Protein AF-A0A8K0DC91-F1 (afdb_monomer)

Organism: Ignelater luminosus (NCBI:txid2038154)

Nearest PDB structures (foldseek):
  7qro-assembly1_A  TM=3.536E-01  e=6.419E+00  Trypanosoma brucei brucei
  8dg7-assembly1_A  TM=2.359E-01  e=1.511E+00  Drosophila melanogaster

Foldseek 3Di:
DAEEEEEPLAQPVCVVVVVVVCVVRVHPYYHYHNNPDPAPAEEEAEDDADALPDDVVSNVVVLVVVLVVLVVVDDRGHYHYDYHQNWQQAADDPDQAHHRPGHNDGGPSNVSVSVSCVVNVHHDDD

Secondary structure (DSSP, 8-state):
--EEEEE-S-STTTHHHHHHHHHHTT-SEEEEE------S-EEEEEEEPPPTTS-HHHHHHHHHHHHHHHHHH-TTSEEEEEEE----B---TT-SSS-TTS-S-B-HHHHHHHHHHHHTT-----

Sequence (126 aa):
MNIGTWNVKGLSTKQNELLNEIKRFDMDIAAVTEIKKQCKGMVVIGIYAPCNDELHTVKDDHDDNLNQLLNTIGSRKEITILGDFNAHVGSKANDPVVGPYGENYLNDNGSRLIEICYQHSLQIKN

InterPro domains:
  IPR036691 Endonuclease/exonuclease/phosphatase superfamily [G3DSA:3.60.10.10] (35-126)
  IPR036691 Endonuclease/exonuclease/phosphatase superfamily [SSF56219] (1-125)

Radius of gyration: 17.31 Å; Cα contacts (8 Å, |Δi|>4): 182; chains: 1; bounding box: 46×26×39 Å

Structure (mmCIF, N/CA/C/O backbone):
data_AF-A0A8K0DC91-F1
#
_entry.id   AF-A0A8K0DC91-F1
#
loop_
_atom_site.group_PDB
_atom_site.id
_atom_site.type_symbol
_atom_site.label_atom_id
_atom_site.label_alt_id
_atom_site.label_comp_id
_atom_site.label_asym_id
_atom_site.label_entity_id
_atom_site.label_seq_id
_atom_site.pdbx_PDB_ins_code
_atom_site.Cartn_x
_atom_site.Cartn_y
_atom_site.Cartn_z
_atom_site.occupancy
_atom_site.B_iso_or_equiv
_atom_site.auth_seq_id
_atom_site.auth_comp_id
_atom_site.auth_asym_id
_atom_site.auth_atom_id
_atom_site.pdbx_PDB_model_num
ATOM 1 N N . MET A 1 1 ? -26.431 6.705 -5.557 1.00 78.94 1 MET A N 1
ATOM 2 C CA . MET A 1 1 ? -25.494 7.503 -4.748 1.00 78.94 1 MET A CA 1
ATOM 3 C C . MET A 1 1 ? -26.156 7.910 -3.441 1.00 78.94 1 MET A C 1
ATOM 5 O O . MET A 1 1 ? -26.688 9.007 -3.318 1.00 78.94 1 MET A O 1
ATOM 9 N N . ASN A 1 2 ? -26.146 6.988 -2.488 1.00 85.56 2 ASN A N 1
ATOM 10 C CA . ASN A 1 2 ? -26.664 7.104 -1.139 1.00 85.56 2 ASN A CA 1
ATOM 11 C C . ASN A 1 2 ? -25.508 7.490 -0.213 1.00 85.56 2 ASN A C 1
ATOM 13 O O . ASN A 1 2 ? -24.542 6.741 -0.068 1.00 85.56 2 ASN A O 1
ATOM 17 N N . ILE A 1 3 ? -25.599 8.671 0.396 1.00 89.62 3 ILE A N 1
ATOM 18 C CA . ILE A 1 3 ? -24.580 9.196 1.308 1.00 89.62 3 ILE A CA 1
ATOM 19 C C . ILE A 1 3 ? -25.201 9.337 2.692 1.00 89.62 3 ILE A C 1
ATOM 21 O O . ILE A 1 3 ? -26.310 9.853 2.822 1.00 89.62 3 ILE A O 1
ATOM 25 N N . GLY A 1 4 ? -24.484 8.927 3.733 1.00 86.94 4 GLY A N 1
ATOM 26 C CA . GLY A 1 4 ? -24.940 9.091 5.112 1.00 86.94 4 GLY A CA 1
ATOM 27 C C . GLY A 1 4 ? -23.803 9.449 6.049 1.00 86.94 4 GLY A C 1
ATOM 28 O O . GLY A 1 4 ? -22.635 9.150 5.796 1.00 86.94 4 GLY A O 1
ATOM 29 N N . THR A 1 5 ? -24.154 10.124 7.137 1.00 87.50 5 THR A N 1
ATOM 30 C CA . THR A 1 5 ? -23.206 10.558 8.158 1.00 87.50 5 THR A CA 1
ATOM 31 C C . THR A 1 5 ? -23.574 9.911 9.488 1.00 87.50 5 THR A C 1
ATOM 33 O O . THR A 1 5 ? -24.735 9.913 9.890 1.00 87.50 5 THR A O 1
ATOM 36 N N . TRP A 1 6 ? -22.591 9.326 10.169 1.00 88.06 6 TRP A N 1
ATOM 37 C CA . TRP A 1 6 ? -22.802 8.617 11.429 1.00 88.06 6 TRP A CA 1
ATOM 38 C C . TRP A 1 6 ? -21.810 9.074 12.483 1.00 88.06 6 TRP A C 1
ATOM 40 O O . TRP A 1 6 ? -20.601 8.912 12.340 1.00 88.06 6 TRP A O 1
ATOM 50 N N . ASN A 1 7 ? -22.328 9.600 13.586 1.00 85.62 7 ASN A N 1
ATOM 51 C CA . ASN A 1 7 ? -21.530 9.878 14.769 1.00 85.62 7 ASN A CA 1
ATOM 52 C C . ASN A 1 7 ? -21.564 8.656 15.696 1.00 85.62 7 ASN A C 1
ATOM 54 O O . ASN A 1 7 ? -22.578 8.380 16.339 1.00 85.62 7 ASN A O 1
ATOM 58 N N . VAL A 1 8 ? -20.461 7.908 15.764 1.00 84.31 8 VAL A N 1
ATOM 59 C CA . VAL A 1 8 ? -20.426 6.616 16.473 1.00 84.31 8 VAL A CA 1
ATOM 60 C C . VAL A 1 8 ? -20.033 6.738 17.947 1.00 84.31 8 VAL A C 1
ATOM 62 O O . VAL A 1 8 ? -20.346 5.840 18.734 1.00 84.31 8 VAL A O 1
ATOM 65 N N . LYS A 1 9 ? -19.421 7.859 18.360 1.00 82.56 9 LYS A N 1
ATOM 66 C CA . LYS A 1 9 ? -18.898 8.111 19.722 1.00 82.56 9 LYS A CA 1
ATOM 67 C C . LYS A 1 9 ? -17.964 7.011 20.262 1.00 82.56 9 LYS A C 1
ATOM 69 O O . LYS A 1 9 ? -17.819 6.885 21.480 1.00 82.56 9 LYS A O 1
ATOM 74 N N . GLY A 1 10 ? -17.328 6.245 19.377 1.00 77.31 10 GLY A N 1
ATOM 75 C CA . GLY A 1 10 ? -16.485 5.081 19.652 1.00 77.31 10 GLY A CA 1
ATOM 76 C C . GLY A 1 10 ? -16.806 3.914 18.718 1.00 77.31 10 GLY A C 1
ATOM 77 O O . GLY A 1 10 ? -17.924 3.412 18.717 1.00 77.31 10 GLY A O 1
ATOM 78 N N . LEU A 1 11 ? -15.826 3.473 17.925 1.00 76.19 11 LEU A N 1
ATOM 79 C CA . LEU A 1 11 ? -16.000 2.439 16.901 1.00 76.19 11 LEU A CA 1
ATOM 80 C C . LEU A 1 11 ? -15.716 1.027 17.423 1.00 76.19 11 LEU A C 1
ATOM 82 O O . LEU A 1 11 ? -16.299 0.077 16.913 1.00 76.19 11 LEU A O 1
ATOM 86 N N . SER A 1 12 ? -14.866 0.873 18.444 1.00 72.62 12 SER A N 1
ATOM 87 C CA . SER A 1 12 ? -14.398 -0.440 18.920 1.00 72.62 12 SER A CA 1
ATOM 88 C C . SER A 1 12 ? -15.526 -1.417 19.270 1.00 72.62 12 SER A C 1
ATOM 90 O O . SER A 1 12 ? -15.371 -2.615 19.063 1.00 72.62 12 SER A O 1
ATOM 92 N N . THR A 1 13 ? -16.665 -0.924 19.758 1.00 76.38 13 THR A N 1
ATOM 93 C CA . THR A 1 13 ? -17.836 -1.747 20.097 1.00 76.38 13 THR A CA 1
ATOM 94 C C . THR A 1 13 ? -18.936 -1.732 19.034 1.00 76.38 13 THR A C 1
ATOM 96 O O . THR A 1 13 ? -19.837 -2.562 19.093 1.00 76.38 13 THR A O 1
ATOM 99 N N . LYS A 1 14 ? -18.877 -0.816 18.057 1.00 80.69 14 LYS A N 1
ATOM 100 C CA . LYS A 1 14 ? -19.969 -0.535 17.105 1.00 80.69 14 LYS A CA 1
ATOM 101 C C . LYS A 1 14 ? -19.669 -0.903 15.656 1.00 80.69 14 LYS A C 1
ATOM 103 O O . LYS A 1 14 ? -20.489 -0.636 14.784 1.00 80.69 14 LYS A O 1
ATOM 108 N N . GLN A 1 15 ? -18.522 -1.526 15.376 1.00 80.69 15 GLN A N 1
ATOM 109 C CA . GLN A 1 15 ? -18.163 -1.921 14.007 1.00 80.69 15 GLN A CA 1
ATOM 110 C C . GLN A 1 15 ? -19.251 -2.761 13.333 1.00 80.69 15 GLN A C 1
ATOM 112 O O . GLN A 1 15 ? -19.648 -2.447 12.218 1.00 80.69 15 GLN A O 1
ATOM 117 N N . ASN A 1 16 ? -19.764 -3.789 14.011 1.00 83.50 16 ASN A N 1
ATOM 118 C CA . ASN A 1 16 ? -20.765 -4.679 13.419 1.00 83.50 16 ASN A CA 1
ATOM 119 C C . ASN A 1 16 ? -22.111 -3.981 13.179 1.00 83.50 16 ASN A C 1
ATOM 121 O O . ASN A 1 16 ? -22.750 -4.230 12.163 1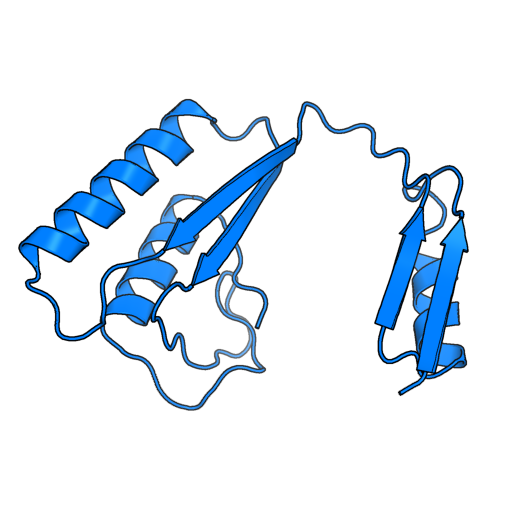.00 83.50 16 ASN A O 1
ATOM 125 N N . GLU A 1 17 ? -22.529 -3.095 14.086 1.00 85.19 17 GLU A N 1
ATOM 126 C CA . GLU A 1 17 ? -23.752 -2.298 13.933 1.00 85.19 17 GLU A CA 1
ATOM 127 C C . GLU A 1 17 ? -23.637 -1.367 12.723 1.00 85.19 17 GLU A C 1
ATOM 129 O O . GLU A 1 17 ? -24.467 -1.426 11.820 1.00 85.19 17 GLU A O 1
ATOM 134 N N . LEU A 1 18 ? -22.539 -0.610 12.646 1.00 85.25 18 LEU A N 1
ATOM 135 C CA . LEU A 1 18 ? -22.257 0.288 11.531 1.00 85.25 18 LEU A CA 1
ATOM 136 C C . LEU A 1 18 ? -22.205 -0.464 10.192 1.00 85.25 18 LEU A C 1
ATOM 138 O O . LEU A 1 18 ? -22.796 -0.020 9.213 1.00 85.25 18 LEU A O 1
ATOM 142 N N . LEU A 1 19 ? -21.534 -1.620 10.139 1.00 85.88 19 LEU A N 1
ATOM 143 C CA . LEU A 1 19 ? -21.461 -2.443 8.926 1.00 85.88 19 LEU A CA 1
ATOM 144 C C . LEU A 1 19 ? -22.838 -2.959 8.493 1.00 85.88 19 LEU A C 1
ATOM 146 O O . LEU A 1 19 ? -23.124 -3.013 7.297 1.00 85.88 19 LEU A O 1
ATOM 150 N N . ASN A 1 20 ? -23.686 -3.339 9.449 1.00 89.00 20 ASN A N 1
ATOM 151 C CA . ASN A 1 20 ? -25.047 -3.774 9.160 1.00 89.00 20 ASN A CA 1
ATOM 152 C C . ASN A 1 20 ? -25.902 -2.624 8.626 1.00 89.00 20 ASN A C 1
ATOM 154 O O . ASN A 1 20 ? -26.679 -2.845 7.704 1.00 89.00 20 ASN A O 1
ATOM 158 N N . GLU A 1 21 ? -25.752 -1.411 9.155 1.00 85.94 21 GLU A N 1
ATOM 159 C CA . GLU A 1 21 ? -26.475 -0.237 8.659 1.00 85.94 21 GLU A CA 1
ATOM 160 C C . GLU A 1 21 ? -26.012 0.173 7.260 1.00 85.94 21 GLU A C 1
ATOM 162 O O . GLU A 1 21 ? -26.852 0.345 6.381 1.00 85.94 21 GLU A O 1
ATOM 167 N N . ILE A 1 22 ? -24.699 0.213 7.011 1.00 87.50 22 ILE A N 1
ATOM 168 C CA . ILE A 1 22 ? -24.137 0.496 5.679 1.00 87.50 22 ILE A CA 1
ATOM 169 C C . ILE A 1 22 ? -24.714 -0.464 4.633 1.00 87.50 22 ILE A C 1
ATOM 171 O O . ILE A 1 22 ? -25.162 -0.028 3.574 1.00 87.50 22 ILE A O 1
ATOM 175 N N . LYS A 1 23 ? -24.762 -1.765 4.951 1.00 89.19 23 LYS A N 1
ATOM 176 C CA . LYS A 1 23 ? -25.352 -2.785 4.072 1.00 89.19 23 LYS A CA 1
ATOM 177 C C . LYS A 1 23 ? -26.865 -2.642 3.944 1.00 89.19 23 LYS A C 1
ATOM 179 O O . LYS A 1 23 ? -27.404 -2.797 2.857 1.00 89.19 23 LYS A O 1
ATOM 184 N N . ARG A 1 24 ? -27.561 -2.369 5.050 1.00 90.81 24 ARG A N 1
ATOM 185 C CA . ARG A 1 24 ? -29.025 -2.242 5.082 1.00 90.81 24 ARG A CA 1
ATOM 186 C C . ARG A 1 24 ? -29.514 -1.086 4.219 1.00 90.81 24 ARG A C 1
ATOM 188 O O . ARG A 1 24 ? -30.568 -1.206 3.604 1.00 90.81 24 ARG A O 1
ATOM 195 N N . PHE A 1 25 ? -28.788 0.025 4.226 1.00 88.00 25 PHE A N 1
ATOM 196 C CA . PHE A 1 25 ? -29.156 1.232 3.494 1.00 88.00 25 PHE A CA 1
ATOM 197 C C . PHE A 1 25 ? -28.511 1.323 2.111 1.00 88.00 25 PHE A C 1
ATOM 199 O O . PHE A 1 25 ? -28.708 2.337 1.447 1.00 88.00 25 PHE A O 1
ATOM 206 N N . ASP A 1 26 ? -27.774 0.287 1.689 1.00 89.31 26 ASP A N 1
ATOM 207 C CA . ASP A 1 26 ? -27.075 0.242 0.401 1.00 89.31 26 ASP A CA 1
ATOM 208 C C . ASP A 1 26 ? -26.298 1.549 0.155 1.00 89.31 26 ASP A C 1
ATOM 210 O O . ASP A 1 26 ? -26.523 2.284 -0.810 1.00 89.31 26 ASP A O 1
ATOM 214 N N . MET A 1 27 ? -25.487 1.927 1.154 1.00 85.25 27 MET A N 1
ATOM 215 C CA . MET A 1 27 ? -24.779 3.206 1.163 1.00 85.25 27 MET A CA 1
ATOM 216 C C . MET A 1 27 ? -23.578 3.165 0.223 1.00 85.25 27 MET A C 1
ATOM 218 O O . MET A 1 27 ? -22.696 2.324 0.378 1.00 85.25 27 MET A O 1
ATOM 222 N N . ASP A 1 28 ? -23.497 4.149 -0.670 1.00 83.00 28 ASP A N 1
ATOM 223 C CA . ASP A 1 28 ? -22.351 4.341 -1.558 1.00 83.00 28 ASP A CA 1
ATOM 224 C C . ASP A 1 28 ? -21.185 5.024 -0.818 1.00 83.00 28 ASP A C 1
ATOM 226 O O . ASP A 1 28 ? -20.024 4.680 -1.021 1.00 83.00 28 ASP A O 1
ATOM 230 N N . ILE A 1 29 ? -21.480 5.994 0.062 1.00 84.44 29 ILE A N 1
ATOM 231 C CA . ILE A 1 29 ? -20.474 6.701 0.875 1.00 84.44 29 ILE A CA 1
ATOM 232 C C . ILE A 1 29 ? -20.987 6.899 2.305 1.00 84.44 29 ILE A C 1
ATOM 234 O O . ILE A 1 29 ? -22.072 7.436 2.529 1.00 84.44 29 ILE A O 1
ATOM 238 N N . ALA A 1 30 ? -20.170 6.537 3.295 1.00 86.44 30 ALA A N 1
ATOM 239 C CA . ALA A 1 30 ? -20.450 6.776 4.708 1.00 86.44 30 ALA A CA 1
ATOM 240 C C . ALA A 1 30 ? -19.375 7.675 5.334 1.00 86.44 30 ALA A C 1
ATOM 242 O O . ALA A 1 30 ? -18.191 7.340 5.321 1.00 86.44 30 ALA A O 1
ATOM 243 N N . ALA A 1 31 ? -19.781 8.797 5.929 1.00 84.69 31 ALA A N 1
ATOM 244 C CA . ALA A 1 31 ? -18.892 9.642 6.722 1.00 84.69 31 ALA A CA 1
ATOM 245 C C . ALA A 1 31 ? -19.073 9.334 8.213 1.00 84.69 31 ALA A C 1
ATOM 247 O O . ALA A 1 31 ? -20.125 9.610 8.789 1.00 84.69 31 ALA A O 1
ATOM 248 N N . VAL A 1 32 ? -18.047 8.773 8.850 1.00 85.56 32 VAL A N 1
ATOM 249 C CA . VAL A 1 32 ? -18.111 8.346 10.254 1.00 85.56 32 VAL A CA 1
ATOM 250 C C . VAL A 1 32 ? -17.310 9.301 11.132 1.00 85.56 32 VAL A C 1
ATOM 252 O O . VAL A 1 32 ? -16.115 9.501 10.921 1.00 85.56 32 VAL A O 1
ATOM 255 N N . THR A 1 33 ? -17.953 9.883 12.141 1.00 82.00 33 THR A N 1
ATOM 256 C CA . THR A 1 33 ? -17.345 10.838 13.076 1.00 82.00 33 THR A CA 1
ATOM 257 C C . THR A 1 33 ? -17.287 10.273 14.495 1.00 82.00 33 THR A C 1
ATOM 259 O O . THR A 1 33 ? -18.009 9.345 14.856 1.00 82.00 33 THR A O 1
ATOM 262 N N . GLU A 1 34 ? -16.373 10.808 15.310 1.00 81.69 34 GLU A N 1
ATOM 263 C CA . GLU A 1 34 ? -16.120 10.352 16.685 1.00 81.69 34 GLU A CA 1
ATOM 264 C C . GLU A 1 34 ? -15.810 8.848 16.816 1.00 81.69 34 GLU A C 1
ATOM 266 O O . GLU A 1 34 ? -16.250 8.187 17.751 1.00 81.69 34 GLU A O 1
ATOM 271 N N . ILE A 1 35 ? -14.999 8.293 15.915 1.00 77.69 35 ILE A N 1
ATOM 272 C CA . ILE A 1 35 ? -14.551 6.886 15.939 1.00 77.69 35 ILE A CA 1
ATOM 273 C C . ILE A 1 35 ? -13.838 6.509 17.256 1.00 77.69 35 ILE A C 1
ATOM 275 O O . ILE A 1 35 ? -13.828 5.337 17.618 1.00 77.69 35 ILE A O 1
ATOM 279 N N . LYS A 1 36 ? -13.256 7.476 17.986 1.00 71.75 36 LYS A N 1
ATOM 280 C CA . LYS A 1 36 ? -12.497 7.293 19.247 1.00 71.75 36 LYS A CA 1
ATOM 281 C C . LYS A 1 36 ? -11.667 6.000 19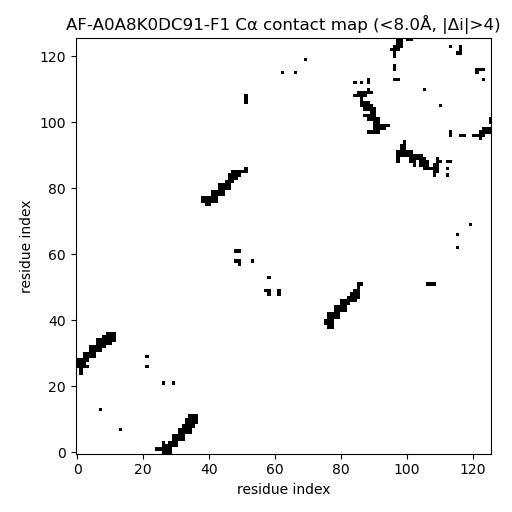.250 1.00 71.75 36 LYS A C 1
ATOM 283 O O . LYS A 1 36 ? -11.871 5.108 20.072 1.00 71.75 36 LYS A O 1
ATOM 288 N N . LYS A 1 37 ? -10.744 5.883 18.294 1.00 68.44 37 LYS A N 1
ATOM 289 C CA . LYS A 1 37 ? -9.818 4.751 18.215 1.00 68.44 37 LYS A CA 1
ATOM 290 C C . LYS A 1 37 ? -8.679 4.979 19.211 1.00 68.44 37 LYS A C 1
ATOM 292 O O . LYS A 1 37 ? -7.981 5.986 19.119 1.00 68.44 37 LYS A O 1
ATOM 297 N N . GLN A 1 38 ? -8.482 4.066 20.163 1.00 63.00 38 GLN A N 1
ATOM 298 C CA . GLN A 1 38 ? -7.282 4.064 21.008 1.00 63.00 38 GLN A CA 1
ATOM 299 C C . GLN A 1 38 ? -6.103 3.491 20.206 1.00 63.00 38 GLN A C 1
ATOM 301 O O . GLN A 1 38 ? -5.691 2.352 20.404 1.00 63.00 38 GLN A O 1
ATOM 306 N N . CYS A 1 39 ? -5.588 4.260 19.245 1.00 59.31 39 CYS A N 1
ATOM 307 C CA . CYS A 1 39 ? -4.355 3.908 18.541 1.00 59.31 39 CYS A CA 1
ATOM 308 C C . CYS A 1 39 ? -3.151 4.355 19.374 1.00 59.31 39 CYS A C 1
ATOM 310 O O . CYS A 1 39 ? -3.164 5.441 19.949 1.00 59.31 39 CYS A O 1
ATOM 312 N N . LYS A 1 40 ? -2.043 3.607 19.322 1.00 66.56 40 LYS A N 1
ATOM 313 C CA . LYS A 1 40 ? -0.723 4.073 19.802 1.00 66.56 40 LYS A CA 1
ATOM 314 C C . LYS A 1 40 ? -0.134 5.225 18.946 1.00 66.56 40 LYS A C 1
ATOM 316 O O . LYS A 1 40 ? 1.026 5.589 19.113 1.00 66.56 40 LYS A O 1
ATOM 321 N N . GLY A 1 41 ? -0.931 5.794 18.039 1.00 72.06 41 GLY A N 1
ATOM 322 C CA . GLY A 1 41 ? -0.561 6.753 17.000 1.00 72.06 41 GLY A CA 1
ATOM 323 C C . GLY A 1 41 ? -0.952 6.227 15.618 1.00 72.06 41 GLY A C 1
ATOM 324 O O . GLY A 1 41 ? -0.770 5.043 15.335 1.00 72.06 41 GLY A O 1
ATOM 325 N N . MET A 1 42 ? -1.499 7.104 14.778 1.00 83.50 42 MET A N 1
ATOM 326 C CA . MET A 1 42 ? -1.776 6.844 13.364 1.00 83.50 42 MET A CA 1
ATOM 327 C C . MET A 1 42 ? -0.905 7.782 12.534 1.00 83.50 42 MET A C 1
ATOM 329 O O . MET A 1 42 ? -0.773 8.958 12.879 1.00 83.50 42 MET A O 1
ATOM 333 N N . VAL A 1 43 ? -0.302 7.264 11.471 1.00 88.19 43 VAL A N 1
ATOM 334 C CA . VAL A 1 43 ? 0.489 8.039 10.516 1.00 88.19 43 VAL A CA 1
ATOM 335 C C . VAL A 1 43 ? -0.146 7.886 9.147 1.00 88.19 43 VAL A C 1
ATOM 337 O O . VAL A 1 43 ? -0.329 6.770 8.666 1.00 88.19 43 VAL A O 1
ATOM 340 N N . VAL A 1 44 ? -0.481 9.018 8.537 1.00 91.31 44 VAL A N 1
ATOM 341 C CA . VAL A 1 44 ? -0.962 9.070 7.158 1.00 91.31 44 VAL A CA 1
ATOM 342 C C . VAL A 1 44 ? 0.159 9.631 6.298 1.00 91.31 44 VAL A C 1
ATOM 344 O O . VAL A 1 44 ? 0.678 10.706 6.597 1.00 91.31 44 VAL A O 1
ATOM 347 N N . ILE A 1 45 ? 0.545 8.892 5.265 1.00 93.44 45 ILE A N 1
ATOM 348 C CA . ILE A 1 45 ? 1.600 9.271 4.325 1.00 93.44 45 ILE A CA 1
ATOM 349 C C . ILE A 1 45 ? 0.929 9.564 2.988 1.00 93.44 45 ILE A C 1
ATOM 351 O O . ILE A 1 45 ? 0.243 8.702 2.446 1.00 93.44 45 ILE A O 1
ATOM 355 N N . GLY A 1 46 ? 1.103 10.784 2.484 1.00 94.06 46 GLY A N 1
ATOM 356 C CA . GLY A 1 46 ? 0.700 11.157 1.131 1.00 94.06 46 GLY A CA 1
ATOM 357 C C . GLY A 1 46 ? 1.855 10.921 0.166 1.00 94.06 46 GLY A C 1
ATOM 358 O O . GLY A 1 46 ? 2.957 11.391 0.448 1.00 94.06 46 GLY A O 1
ATOM 359 N N . ILE A 1 47 ? 1.618 10.223 -0.942 1.00 95.00 47 ILE A N 1
ATOM 360 C CA . ILE A 1 47 ? 2.647 9.963 -1.952 1.00 95.00 47 ILE A CA 1
ATOM 361 C C . ILE A 1 47 ? 2.209 10.367 -3.361 1.00 95.00 47 ILE A C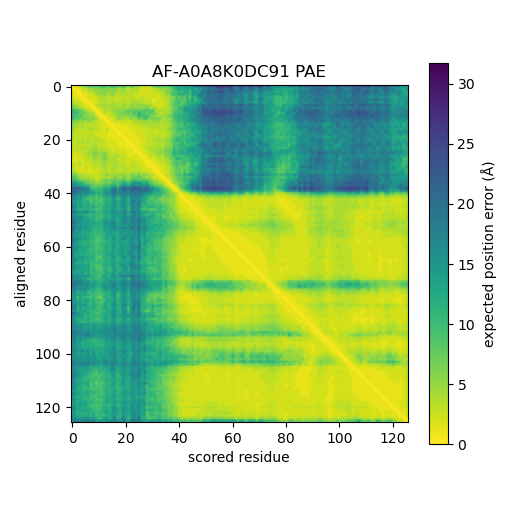 1
ATOM 363 O O . ILE A 1 47 ? 1.020 10.445 -3.675 1.00 95.00 47 ILE A O 1
ATOM 367 N N . TYR A 1 48 ? 3.207 10.583 -4.210 1.00 94.38 48 TYR A N 1
ATOM 368 C CA . TYR A 1 48 ? 3.060 10.668 -5.654 1.00 94.38 48 TYR A CA 1
ATOM 369 C C . TYR A 1 48 ? 4.235 9.914 -6.279 1.00 94.38 48 TYR A C 1
ATOM 371 O O . TYR A 1 48 ? 5.357 10.423 -6.302 1.00 94.38 48 TYR A O 1
ATOM 379 N N . ALA A 1 49 ? 3.993 8.672 -6.690 1.00 94.75 49 ALA A N 1
ATOM 380 C CA . ALA A 1 49 ? 5.032 7.798 -7.210 1.00 94.75 49 ALA A CA 1
ATOM 381 C C . ALA A 1 49 ? 5.431 8.197 -8.643 1.00 94.75 49 ALA A C 1
ATOM 383 O O . ALA A 1 49 ? 4.599 8.728 -9.386 1.00 94.75 49 ALA A O 1
ATOM 384 N N . PRO A 1 50 ? 6.675 7.921 -9.071 1.00 96.56 50 PRO A N 1
ATOM 385 C CA . PRO A 1 50 ? 7.106 8.138 -10.449 1.00 96.56 50 PRO A CA 1
ATOM 386 C C . PRO A 1 50 ? 6.206 7.410 -11.456 1.00 96.56 50 PRO A C 1
ATOM 388 O O . PRO A 1 50 ? 5.666 6.338 -11.168 1.00 96.56 50 PRO A O 1
ATOM 391 N N . CYS A 1 51 ? 6.061 7.970 -12.659 1.00 95.06 51 CYS A N 1
ATOM 392 C CA . CYS A 1 51 ? 5.310 7.314 -13.729 1.00 95.06 51 CYS A CA 1
ATOM 393 C C . CYS A 1 51 ? 5.944 5.956 -14.081 1.00 95.06 51 CYS A C 1
ATOM 395 O O . CYS A 1 51 ? 7.145 5.745 -13.905 1.00 95.06 51 CYS A O 1
ATOM 397 N N . ASN A 1 52 ? 5.148 5.021 -14.602 1.00 93.19 52 ASN A N 1
ATOM 398 C CA . ASN A 1 52 ? 5.646 3.693 -14.955 1.00 93.19 52 ASN A CA 1
ATOM 399 C C . ASN A 1 52 ? 6.740 3.725 -16.042 1.00 93.19 52 ASN A C 1
ATOM 401 O O . ASN A 1 52 ? 7.548 2.804 -16.101 1.00 93.19 52 ASN A O 1
ATOM 405 N N . ASP A 1 53 ? 6.799 4.780 -16.853 1.00 94.94 53 ASP A N 1
ATOM 406 C CA . ASP A 1 53 ? 7.788 4.928 -17.929 1.00 94.94 53 ASP A CA 1
ATOM 407 C C . ASP A 1 53 ? 9.048 5.699 -17.493 1.00 94.94 53 ASP A C 1
ATOM 409 O O . ASP A 1 53 ? 9.941 5.949 -18.303 1.00 94.94 53 ASP A O 1
ATOM 413 N N . GLU A 1 54 ? 9.134 6.082 -16.215 1.00 96.25 54 GLU A N 1
ATOM 414 C CA . GLU A 1 54 ? 10.320 6.734 -15.660 1.00 96.25 54 GLU A CA 1
ATOM 415 C C . GLU A 1 54 ? 11.522 5.790 -15.577 1.00 96.25 54 GLU A C 1
ATOM 417 O O . GLU A 1 54 ? 11.404 4.560 -15.551 1.00 96.25 54 GLU A O 1
ATOM 422 N N . LEU A 1 55 ? 12.709 6.393 -15.485 1.00 96.44 55 LEU A N 1
ATOM 423 C CA . LEU A 1 55 ? 13.959 5.662 -15.310 1.00 96.44 55 LEU A CA 1
ATOM 424 C C . LEU A 1 55 ? 13.917 4.807 -14.039 1.00 96.44 55 LEU A C 1
ATOM 426 O O . LEU A 1 55 ? 13.486 5.265 -12.981 1.00 96.44 55 LEU A O 1
ATOM 430 N N . HIS A 1 56 ? 14.459 3.591 -14.124 1.00 94.88 56 HIS A N 1
ATOM 431 C CA . HIS A 1 56 ? 14.499 2.666 -12.988 1.00 94.88 56 HIS A CA 1
ATOM 432 C C . HIS A 1 56 ? 15.184 3.291 -11.768 1.00 94.88 56 HIS A C 1
ATOM 434 O O . HIS A 1 56 ? 14.671 3.159 -10.669 1.00 94.88 56 HIS A O 1
ATOM 440 N N . THR A 1 57 ? 16.247 4.076 -11.969 1.00 96.75 57 THR A N 1
ATOM 441 C CA . THR A 1 57 ? 16.945 4.784 -10.885 1.00 96.75 57 THR A CA 1
ATOM 442 C C . THR A 1 57 ? 16.035 5.743 -10.118 1.00 96.75 57 THR A C 1
ATOM 444 O O . THR A 1 57 ? 16.141 5.844 -8.906 1.00 96.75 57 THR A O 1
ATOM 447 N N . VAL A 1 58 ? 15.105 6.420 -10.802 1.00 96.69 58 VAL A N 1
ATOM 448 C CA . VAL A 1 58 ? 14.150 7.339 -10.158 1.00 96.69 58 VAL A CA 1
ATOM 449 C C . VAL A 1 58 ? 13.143 6.560 -9.311 1.00 96.69 58 VAL A C 1
ATOM 451 O O . VAL A 1 58 ? 12.763 7.004 -8.228 1.00 96.69 58 VAL A O 1
ATOM 454 N N . LYS A 1 59 ? 12.720 5.385 -9.788 1.00 96.00 59 LYS A N 1
ATOM 455 C CA . LYS A 1 59 ? 11.835 4.485 -9.041 1.00 96.00 59 LYS A CA 1
ATOM 456 C C . LYS A 1 59 ? 12.548 3.852 -7.847 1.00 96.00 59 LYS A C 1
ATOM 458 O O . LYS A 1 59 ? 11.972 3.797 -6.768 1.00 96.00 59 LYS A O 1
ATOM 463 N N . ASP A 1 60 ? 13.796 3.425 -8.030 1.00 96.81 60 ASP A N 1
ATOM 464 C CA . ASP A 1 60 ? 14.649 2.870 -6.975 1.00 96.81 60 ASP A CA 1
ATOM 465 C C . ASP A 1 60 ? 14.852 3.902 -5.860 1.00 96.81 60 ASP A C 1
ATOM 467 O O . ASP A 1 60 ? 14.541 3.617 -4.706 1.00 96.81 60 ASP A O 1
ATOM 471 N N . ASP A 1 61 ? 15.231 5.135 -6.209 1.00 97.44 61 ASP A N 1
ATOM 472 C CA . ASP A 1 61 ? 15.390 6.226 -5.244 1.00 97.44 61 ASP A CA 1
ATOM 473 C C . ASP A 1 61 ? 14.079 6.530 -4.496 1.00 97.44 61 ASP A C 1
ATOM 475 O O . ASP A 1 61 ? 14.079 6.784 -3.287 1.00 97.44 61 ASP A O 1
ATOM 479 N N . HIS A 1 62 ? 12.936 6.523 -5.191 1.00 95.88 62 HIS A N 1
ATOM 480 C CA . HIS A 1 62 ? 11.628 6.722 -4.563 1.00 95.88 62 HIS A CA 1
ATOM 481 C C . HIS A 1 62 ? 11.307 5.613 -3.548 1.00 95.88 62 HIS A C 1
ATOM 483 O O . HIS A 1 62 ? 10.917 5.899 -2.411 1.00 95.88 62 HIS A O 1
ATOM 489 N N . ASP A 1 63 ? 11.494 4.357 -3.943 1.00 96.12 63 ASP A N 1
ATOM 490 C CA . ASP A 1 63 ? 11.165 3.195 -3.123 1.00 96.12 63 ASP A CA 1
ATOM 491 C C . ASP A 1 63 ? 12.104 3.065 -1.918 1.00 96.12 63 ASP A C 1
ATOM 493 O O . ASP A 1 63 ? 11.650 2.770 -0.810 1.00 96.12 63 ASP A O 1
ATOM 497 N N . ASP A 1 64 ? 13.389 3.381 -2.083 1.00 97.25 64 ASP A N 1
ATOM 498 C CA . ASP A 1 64 ? 14.366 3.428 -0.994 1.00 97.25 64 ASP A CA 1
ATOM 499 C C . ASP A 1 64 ? 14.001 4.492 0.049 1.00 97.25 64 ASP A C 1
ATOM 501 O O . ASP A 1 64 ? 14.027 4.227 1.258 1.00 97.25 64 ASP A O 1
ATOM 505 N N . ASN A 1 65 ? 13.588 5.681 -0.399 1.00 96.56 65 ASN A N 1
ATOM 506 C CA . ASN A 1 65 ? 13.121 6.742 0.491 1.00 96.56 65 ASN A CA 1
ATOM 507 C C . ASN A 1 65 ? 11.853 6.329 1.254 1.00 96.56 65 ASN A C 1
ATOM 509 O O . ASN A 1 65 ? 11.755 6.547 2.469 1.00 96.56 65 ASN A O 1
ATOM 513 N N . LEU A 1 66 ? 10.891 5.697 0.572 1.00 95.81 66 LEU A N 1
ATOM 514 C CA . LEU A 1 66 ? 9.678 5.186 1.209 1.00 95.81 66 LEU A CA 1
ATOM 515 C C . LEU A 1 66 ? 10.008 4.101 2.244 1.00 95.81 66 LEU A C 1
ATOM 517 O O . LEU A 1 66 ? 9.502 4.141 3.368 1.00 95.81 66 LEU A O 1
ATOM 521 N N . ASN A 1 67 ? 10.910 3.179 1.913 1.00 96.19 67 ASN A N 1
ATOM 522 C CA . ASN A 1 67 ? 11.370 2.129 2.816 1.00 96.19 67 ASN A CA 1
ATOM 523 C C . ASN A 1 67 ? 12.038 2.697 4.075 1.00 96.19 67 ASN A C 1
ATOM 525 O O . ASN A 1 67 ? 11.739 2.255 5.189 1.00 96.19 67 ASN A 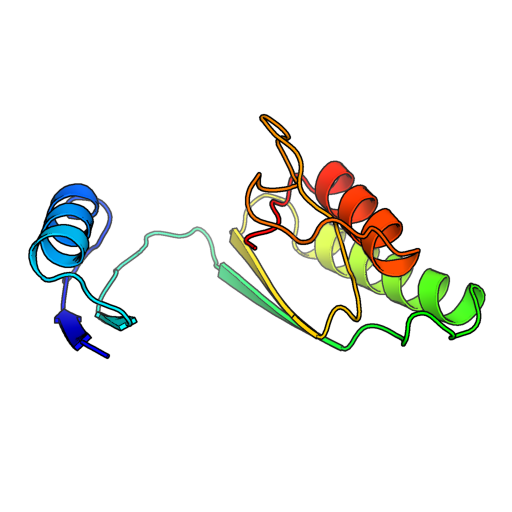O 1
ATOM 529 N N . GLN A 1 68 ? 12.904 3.704 3.937 1.00 96.19 68 GLN A N 1
ATOM 530 C CA . GLN A 1 68 ? 13.518 4.376 5.086 1.00 96.19 68 GLN A CA 1
ATOM 531 C C . GLN A 1 68 ? 12.477 5.059 5.982 1.00 96.19 68 GLN A C 1
ATOM 533 O O . GLN A 1 68 ? 12.557 4.961 7.214 1.00 96.19 68 GLN A O 1
ATOM 538 N N . LEU A 1 69 ? 11.472 5.708 5.388 1.00 94.62 69 LEU A N 1
ATOM 539 C CA . LEU A 1 69 ? 10.383 6.340 6.131 1.00 94.62 69 LEU A CA 1
ATOM 540 C C . LEU A 1 69 ? 9.566 5.308 6.924 1.00 94.62 69 LEU A C 1
ATOM 542 O O . LEU A 1 69 ? 9.331 5.499 8.121 1.00 94.62 69 LEU A O 1
ATOM 546 N N . LEU A 1 70 ? 9.175 4.200 6.291 1.00 94.19 70 LEU A N 1
ATOM 547 C CA . LEU A 1 70 ? 8.417 3.125 6.938 1.00 94.19 70 LEU A CA 1
ATOM 548 C C . LEU A 1 70 ? 9.206 2.488 8.090 1.00 94.19 70 LEU A C 1
ATOM 550 O O . LEU A 1 70 ? 8.674 2.338 9.195 1.00 94.19 70 LEU A O 1
ATOM 554 N N . ASN A 1 71 ? 10.500 2.232 7.882 1.00 94.25 71 ASN A N 1
ATOM 555 C CA . ASN A 1 71 ? 11.399 1.739 8.927 1.00 94.25 71 ASN A CA 1
ATOM 556 C C . ASN A 1 71 ? 11.509 2.710 10.113 1.00 94.25 71 ASN A C 1
ATOM 558 O O . ASN A 1 71 ? 11.512 2.283 11.269 1.00 94.25 71 ASN A O 1
ATOM 562 N N . THR A 1 72 ? 11.549 4.017 9.843 1.00 92.88 72 THR A N 1
ATOM 563 C CA . THR A 1 72 ? 11.631 5.058 10.879 1.00 92.88 72 THR A CA 1
ATOM 564 C C . THR A 1 72 ? 10.357 5.134 11.723 1.00 92.88 72 THR A C 1
ATOM 566 O O . THR A 1 72 ? 10.420 5.344 12.937 1.00 92.88 72 THR A O 1
ATOM 569 N N . ILE A 1 73 ? 9.186 4.958 11.105 1.00 90.31 73 ILE A N 1
ATOM 570 C CA . ILE A 1 73 ? 7.900 4.945 11.819 1.00 90.31 73 ILE A CA 1
ATOM 571 C C . ILE A 1 73 ? 7.786 3.694 12.702 1.00 90.31 73 ILE A C 1
ATOM 573 O O . ILE A 1 73 ? 7.343 3.784 13.856 1.00 90.31 73 ILE A O 1
ATOM 577 N N . GLY A 1 74 ? 8.209 2.546 12.165 1.00 84.00 74 GLY A N 1
ATOM 578 C CA . GLY A 1 74 ? 8.188 1.249 12.829 1.00 84.00 74 GLY A CA 1
ATOM 579 C C . GLY A 1 74 ? 6.782 0.668 13.032 1.00 84.00 74 GLY A C 1
ATOM 580 O O . GLY A 1 74 ? 5.756 1.302 12.799 1.00 84.00 74 GLY A O 1
ATOM 581 N N . SER A 1 75 ? 6.724 -0.560 13.548 1.00 80.38 75 SER A N 1
ATOM 582 C CA . SER A 1 75 ? 5.501 -1.380 13.621 1.00 80.38 75 SER A CA 1
ATOM 583 C C . SER A 1 75 ? 4.523 -1.032 14.753 1.00 80.38 75 SER A C 1
ATOM 585 O O . SER A 1 75 ? 3.494 -1.686 14.915 1.00 80.38 75 SER A O 1
ATOM 587 N N . ARG A 1 76 ? 4.823 -0.030 15.592 1.00 81.69 76 ARG A N 1
ATOM 588 C CA . ARG A 1 76 ? 3.968 0.308 16.751 1.00 81.69 76 ARG A CA 1
ATOM 589 C C . ARG A 1 76 ? 2.784 1.203 16.401 1.00 81.69 76 ARG A C 1
ATOM 591 O O . ARG A 1 76 ? 1.866 1.311 17.216 1.00 81.69 76 ARG A O 1
ATOM 598 N N . LYS A 1 77 ? 2.847 1.892 15.264 1.00 84.06 77 LYS A N 1
ATOM 599 C CA . LYS A 1 77 ? 1.824 2.830 14.802 1.00 84.06 77 LYS A CA 1
ATOM 600 C C . LYS A 1 77 ? 1.055 2.209 13.649 1.00 84.06 77 LYS A C 1
ATOM 602 O O . LYS A 1 77 ? 1.587 1.400 12.900 1.00 84.06 77 LYS A O 1
ATOM 607 N N . GLU A 1 78 ? -0.198 2.611 13.518 1.00 86.06 78 GLU A N 1
ATOM 608 C CA . GLU A 1 78 ? -0.981 2.291 12.331 1.00 86.06 78 GLU A CA 1
ATOM 609 C C . GLU A 1 78 ? -0.551 3.218 11.192 1.00 86.06 78 GLU A C 1
ATOM 611 O O . GLU A 1 78 ? -0.514 4.437 11.379 1.00 86.06 78 GLU A O 1
ATOM 616 N N . ILE A 1 79 ? -0.203 2.645 10.040 1.00 91.31 79 ILE A N 1
ATOM 617 C CA . ILE A 1 79 ? 0.250 3.387 8.861 1.00 91.31 79 ILE A CA 1
ATOM 618 C C . ILE A 1 79 ? -0.813 3.264 7.776 1.00 91.31 79 ILE A C 1
ATOM 620 O O . ILE A 1 79 ? -1.291 2.172 7.475 1.00 91.31 79 ILE A O 1
ATOM 624 N N . THR A 1 80 ? -1.184 4.390 7.180 1.00 92.62 80 THR A N 1
ATOM 625 C CA . THR A 1 80 ? -2.030 4.439 5.988 1.00 92.62 80 THR A CA 1
ATOM 626 C C . THR A 1 80 ? -1.322 5.282 4.942 1.00 92.62 80 THR A C 1
ATOM 628 O O . THR A 1 80 ? -0.999 6.441 5.192 1.00 92.62 80 THR A O 1
ATOM 631 N N . ILE A 1 81 ? -1.054 4.691 3.783 1.00 94.75 81 ILE A N 1
ATOM 632 C CA . ILE A 1 81 ? -0.408 5.368 2.659 1.00 94.75 81 ILE A CA 1
ATOM 633 C C . ILE A 1 81 ? -1.494 5.664 1.633 1.00 94.75 81 ILE A C 1
ATOM 635 O O . ILE A 1 81 ? -2.267 4.776 1.281 1.00 94.75 81 ILE A O 1
ATOM 639 N N . LEU A 1 82 ? -1.582 6.915 1.201 1.00 95.25 82 LEU A N 1
ATOM 640 C CA . LEU A 1 82 ? -2.584 7.409 0.265 1.00 95.25 82 LEU A CA 1
ATOM 641 C C . LEU A 1 82 ? -1.891 8.221 -0.822 1.00 95.25 82 LEU A C 1
ATOM 643 O O . LEU A 1 82 ? -0.855 8.835 -0.578 1.00 95.25 82 LEU A O 1
ATOM 647 N N . GLY A 1 83 ? -2.505 8.289 -1.995 1.00 94.06 83 GLY A N 1
ATOM 648 C CA . GLY A 1 83 ? -2.017 9.110 -3.092 1.00 94.06 83 GLY A CA 1
ATOM 649 C C . GLY A 1 83 ? -2.028 8.360 -4.408 1.00 94.06 83 GLY A C 1
ATOM 650 O O . GLY A 1 83 ? -2.729 7.357 -4.552 1.00 94.06 83 GLY A O 1
ATOM 651 N N . ASP A 1 84 ? -1.256 8.876 -5.355 1.00 95.00 84 ASP A N 1
ATOM 652 C CA . ASP A 1 84 ? -1.110 8.272 -6.671 1.00 95.00 84 ASP A CA 1
ATOM 653 C C . ASP A 1 84 ? 0.147 7.405 -6.695 1.00 95.00 84 ASP A C 1
ATOM 655 O O . ASP A 1 84 ? 1.265 7.891 -6.513 1.00 95.00 84 ASP A O 1
ATOM 659 N N . PHE A 1 85 ? -0.050 6.105 -6.882 1.00 94.31 85 PHE A N 1
ATOM 660 C CA . PHE A 1 85 ? 1.029 5.128 -6.929 1.00 94.31 85 PHE A CA 1
ATOM 661 C C . PHE A 1 85 ? 1.504 4.856 -8.363 1.00 94.31 85 PHE A C 1
ATOM 663 O O . PHE A 1 85 ? 2.486 4.136 -8.532 1.00 94.31 85 PHE A O 1
ATOM 670 N N . ASN A 1 86 ? 0.814 5.370 -9.395 1.00 95.12 86 ASN A N 1
ATOM 671 C CA . ASN A 1 86 ? 1.073 5.031 -10.802 1.00 95.12 86 ASN A CA 1
ATOM 672 C C . ASN A 1 86 ? 1.230 3.509 -11.030 1.00 95.12 86 ASN A C 1
ATOM 674 O O . ASN A 1 86 ? 2.032 3.047 -11.849 1.00 95.12 86 ASN A O 1
ATOM 678 N N . ALA A 1 87 ? 0.496 2.716 -10.247 1.00 94.75 87 ALA A N 1
ATOM 679 C CA . ALA A 1 87 ? 0.698 1.286 -10.081 1.00 94.75 87 ALA A CA 1
ATOM 680 C C . ALA A 1 87 ? -0.586 0.527 -10.412 1.00 94.75 87 ALA A C 1
ATOM 682 O O . ALA A 1 87 ? -1.635 0.764 -9.818 1.00 94.75 87 ALA A O 1
ATOM 683 N N . HIS A 1 88 ? -0.467 -0.440 -11.313 1.00 94.81 88 HIS A N 1
ATOM 684 C CA . HIS A 1 88 ? -1.489 -1.443 -11.574 1.00 94.81 88 HIS A CA 1
ATOM 685 C C . HIS A 1 88 ? -1.018 -2.734 -10.913 1.00 94.81 88 HIS A C 1
ATOM 687 O O . HIS A 1 88 ? -0.003 -3.288 -11.321 1.00 94.81 88 HIS A O 1
ATOM 693 N N . VAL A 1 89 ? -1.701 -3.186 -9.860 1.00 94.62 89 VAL A N 1
ATOM 694 C CA . VAL A 1 89 ? -1.256 -4.305 -8.996 1.00 94.62 89 VAL A CA 1
ATOM 695 C C . VAL A 1 89 ? -1.916 -5.643 -9.336 1.00 94.62 89 VAL A C 1
ATOM 697 O O . VAL A 1 89 ? -1.615 -6.674 -8.732 1.00 94.62 89 VAL A O 1
ATOM 700 N N . GLY A 1 90 ? -2.819 -5.642 -10.313 1.00 93.44 90 GLY A N 1
ATOM 701 C CA . GLY A 1 90 ? -3.613 -6.806 -10.661 1.00 93.44 90 GLY A CA 1
ATOM 702 C C . GLY A 1 90 ? -4.649 -7.181 -9.592 1.00 93.44 90 GLY A C 1
ATOM 703 O O . GLY A 1 90 ? -4.961 -6.413 -8.680 1.00 93.44 90 GLY A O 1
ATOM 704 N N . SER A 1 91 ? -5.153 -8.409 -9.683 1.00 93.12 91 SER A N 1
ATOM 705 C CA . SER A 1 91 ? -5.993 -9.052 -8.672 1.00 93.12 91 SER A CA 1
ATOM 706 C C . SER A 1 91 ? -5.397 -10.396 -8.264 1.00 93.12 91 SER A C 1
ATOM 708 O O . SER A 1 91 ? -4.822 -11.115 -9.086 1.00 93.12 91 SER A O 1
ATOM 710 N N . LYS A 1 92 ? -5.525 -10.757 -6.983 1.00 91.31 92 LYS A N 1
ATOM 711 C CA . LYS A 1 92 ? -5.126 -12.080 -6.486 1.00 91.31 92 LYS A CA 1
ATOM 712 C C . LYS A 1 92 ? -6.148 -12.611 -5.489 1.00 91.31 92 LYS A C 1
ATOM 714 O O . LYS A 1 92 ? -6.522 -11.938 -4.532 1.00 91.31 92 LYS A O 1
ATOM 719 N N . ALA A 1 93 ? -6.598 -13.845 -5.701 1.00 89.38 93 ALA A N 1
ATOM 720 C CA . ALA A 1 93 ? -7.430 -14.540 -4.728 1.00 89.38 93 ALA A CA 1
ATOM 721 C C . ALA A 1 93 ? -6.557 -15.071 -3.580 1.00 89.38 93 ALA A C 1
ATOM 723 O O . ALA A 1 93 ? -5.555 -15.737 -3.829 1.00 89.38 93 ALA A O 1
ATOM 724 N N . ASN A 1 94 ? -6.976 -14.829 -2.333 1.00 88.38 94 ASN A N 1
ATOM 725 C CA . ASN A 1 94 ? -6.313 -15.314 -1.112 1.00 88.38 94 ASN A CA 1
ATOM 726 C C . ASN A 1 94 ? -4.863 -14.830 -0.907 1.00 88.38 94 ASN A C 1
ATOM 728 O O . ASN A 1 94 ? -4.068 -15.529 -0.280 1.00 88.38 94 ASN A O 1
ATOM 732 N N . ASP A 1 95 ? -4.515 -13.644 -1.403 1.00 93.75 95 ASP A N 1
ATOM 733 C CA . ASP A 1 95 ? -3.205 -13.036 -1.173 1.00 93.75 95 ASP A CA 1
ATOM 734 C C . ASP A 1 95 ? -3.241 -12.099 0.054 1.00 93.75 95 ASP A C 1
ATOM 736 O O . ASP A 1 95 ? -4.230 -11.388 0.254 1.00 93.75 95 ASP A O 1
ATOM 740 N N . PRO A 1 96 ? -2.211 -12.096 0.925 1.00 93.31 96 PRO A N 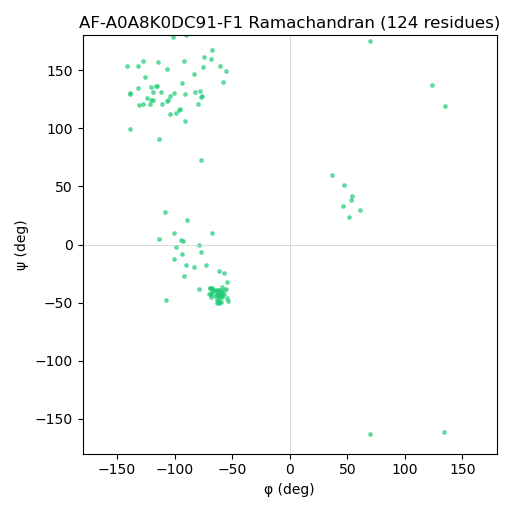1
ATOM 741 C CA . PRO A 1 96 ? -2.215 -11.261 2.126 1.00 93.31 96 PRO A CA 1
ATOM 742 C C . PRO A 1 96 ? -2.009 -9.767 1.835 1.00 93.31 96 PRO A C 1
ATOM 744 O O . PRO A 1 96 ? -2.312 -8.955 2.711 1.00 93.31 96 PRO A O 1
ATOM 747 N N . VAL A 1 97 ? -1.503 -9.414 0.647 1.00 95.19 97 VAL A N 1
ATOM 748 C CA . VAL A 1 97 ? -1.184 -8.045 0.222 1.00 95.19 97 VAL A CA 1
ATOM 749 C C . VAL A 1 97 ? -2.181 -7.540 -0.817 1.00 95.19 97 VAL A C 1
ATOM 751 O O . VAL A 1 97 ? -2.685 -6.430 -0.665 1.00 95.19 97 VAL A O 1
ATOM 754 N N . VAL A 1 98 ? -2.477 -8.327 -1.855 1.00 94.50 98 VAL A N 1
ATOM 755 C CA . VAL A 1 98 ? -3.315 -7.903 -2.991 1.00 94.50 98 VAL A CA 1
ATOM 756 C C . VAL A 1 98 ? -4.738 -8.443 -2.860 1.00 94.50 98 VAL A C 1
ATOM 758 O O . VAL A 1 98 ? -4.948 -9.637 -2.666 1.00 94.50 98 VAL A O 1
ATOM 761 N N . GLY A 1 99 ? -5.741 -7.575 -3.008 1.00 91.19 99 GLY A N 1
ATOM 762 C CA . GLY A 1 99 ? -7.144 -7.984 -2.984 1.00 91.19 99 GLY A CA 1
ATOM 763 C C . GLY A 1 99 ? -7.610 -8.702 -4.265 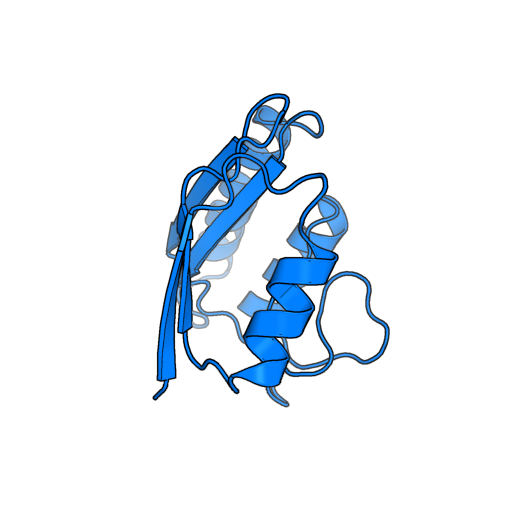1.00 91.19 99 GLY A C 1
ATOM 764 O O . GLY A 1 99 ? -7.017 -8.537 -5.336 1.00 91.19 99 GLY A O 1
ATOM 765 N N . PRO A 1 100 ? -8.731 -9.445 -4.203 1.00 90.75 100 PRO A N 1
ATOM 766 C CA . PRO A 1 100 ? -9.276 -10.172 -5.353 1.00 90.75 100 PRO A CA 1
ATOM 767 C C . PRO A 1 100 ? -10.015 -9.282 -6.368 1.00 90.75 100 PRO A C 1
ATOM 769 O O . PRO A 1 100 ? -10.400 -9.778 -7.420 1.00 90.75 100 PRO A O 1
ATOM 772 N N . T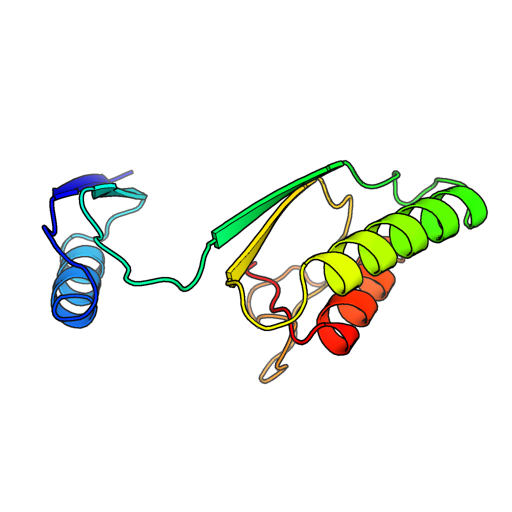YR A 1 101 ? -10.224 -7.995 -6.074 1.00 87.44 101 TYR A N 1
ATOM 773 C CA . TYR A 1 101 ? -11.073 -7.088 -6.864 1.00 87.44 101 TYR A CA 1
ATOM 774 C C . TYR A 1 101 ? -10.287 -6.038 -7.665 1.00 87.44 101 TYR A C 1
ATOM 776 O O . TYR A 1 101 ? -10.777 -4.944 -7.914 1.00 87.44 101 TYR A O 1
ATOM 784 N N . GLY A 1 102 ? -9.050 -6.348 -8.048 1.00 84.62 102 GLY A N 1
ATOM 785 C CA . GLY A 1 102 ? -8.224 -5.463 -8.872 1.00 84.62 102 GLY A CA 1
ATOM 786 C C . GLY A 1 102 ? -8.381 -5.695 -10.372 1.00 84.62 102 GLY A C 1
ATOM 787 O O . GLY A 1 102 ? -9.118 -6.570 -10.826 1.00 84.62 102 GLY A O 1
ATOM 788 N N . GLU A 1 103 ? -7.648 -4.908 -11.147 1.00 87.50 103 GLU A N 1
ATOM 789 C CA . GLU A 1 103 ? -7.592 -5.033 -12.602 1.00 87.50 103 GLU A CA 1
ATOM 790 C C . GLU A 1 103 ? -6.895 -6.338 -13.033 1.00 87.50 103 GLU A C 1
ATOM 792 O O . GLU A 1 103 ? -6.235 -7.007 -12.244 1.00 87.50 103 GLU A O 1
ATOM 797 N N . ASN A 1 104 ? -7.000 -6.713 -14.309 1.00 88.00 104 ASN A N 1
ATOM 798 C CA . ASN A 1 104 ? -6.315 -7.899 -14.852 1.00 88.00 104 ASN A CA 1
ATOM 799 C C . ASN A 1 104 ? -4.909 -7.583 -15.389 1.00 88.00 104 ASN A C 1
ATOM 801 O O . ASN A 1 104 ? -4.383 -8.310 -16.231 1.00 88.00 104 ASN A O 1
ATOM 805 N N . TYR A 1 105 ? -4.316 -6.480 -14.937 1.00 91.81 105 TYR A N 1
ATOM 806 C CA . TYR A 1 105 ? -3.037 -5.977 -15.417 1.00 91.81 105 TYR A CA 1
ATOM 807 C C . TYR A 1 105 ? -2.121 -5.639 -14.241 1.00 91.81 105 TYR A C 1
ATOM 809 O O . TYR A 1 105 ? -2.548 -5.027 -13.262 1.00 91.81 105 TYR A O 1
ATOM 817 N N . LEU A 1 106 ? -0.864 -6.064 -14.354 1.00 95.06 106 LEU A N 1
ATOM 818 C CA . LEU A 1 106 ? 0.210 -5.790 -13.408 1.00 95.06 106 LEU A CA 1
ATOM 819 C C . LEU A 1 106 ? 1.324 -5.063 -14.163 1.00 95.06 106 LEU A C 1
ATOM 821 O O . LEU A 1 106 ? 1.851 -5.614 -15.130 1.00 95.06 106 LEU A O 1
ATOM 825 N N . ASN A 1 107 ? 1.678 -3.851 -13.732 1.00 95.50 107 ASN A N 1
ATOM 826 C CA . ASN A 1 107 ? 2.814 -3.110 -14.285 1.00 95.50 107 ASN A CA 1
ATOM 827 C C . ASN A 1 107 ? 4.053 -3.197 -13.371 1.00 95.50 107 ASN A C 1
ATOM 829 O O . ASN A 1 107 ? 4.027 -3.826 -12.307 1.00 95.50 107 ASN A O 1
ATOM 833 N N . ASP A 1 108 ? 5.153 -2.577 -13.804 1.00 96.69 108 ASP A N 1
ATOM 834 C CA . ASP A 1 108 ? 6.421 -2.557 -13.064 1.00 96.69 108 ASP A CA 1
ATOM 835 C C . ASP A 1 108 ? 6.244 -1.881 -11.696 1.00 96.69 108 ASP A C 1
ATOM 837 O O . ASP A 1 108 ? 6.519 -2.489 -10.662 1.00 96.69 108 ASP A O 1
ATOM 841 N N . ASN A 1 109 ? 5.640 -0.688 -11.673 1.00 96.19 109 ASN A N 1
ATOM 842 C CA . ASN A 1 109 ? 5.329 0.023 -10.427 1.00 96.19 109 ASN A CA 1
ATOM 843 C C . ASN A 1 109 ? 4.452 -0.808 -9.473 1.00 96.19 109 ASN A C 1
ATOM 845 O O . ASN A 1 109 ? 4.670 -0.810 -8.264 1.00 96.19 109 ASN A O 1
ATOM 849 N N . GLY A 1 110 ? 3.475 -1.546 -10.000 1.00 96.00 110 GLY A N 1
ATOM 850 C CA . GLY A 1 110 ? 2.620 -2.433 -9.219 1.00 96.00 110 GLY A CA 1
ATOM 851 C C . GLY A 1 110 ? 3.377 -3.606 -8.617 1.00 96.00 110 GLY A C 1
ATOM 852 O O . GLY A 1 110 ? 3.149 -3.940 -7.457 1.00 96.00 110 GLY A O 1
ATOM 853 N N . SER A 1 111 ? 4.320 -4.189 -9.357 1.00 96.69 111 SER A N 1
ATOM 854 C CA . SER A 1 111 ? 5.174 -5.263 -8.838 1.00 96.69 111 SER A CA 1
ATOM 855 C C . SER A 1 111 ? 6.040 -4.767 -7.676 1.00 96.69 111 SER A C 1
ATOM 857 O O . SER A 1 111 ? 6.100 -5.420 -6.634 1.00 96.69 111 SER A O 1
ATOM 859 N N . ARG A 1 112 ? 6.623 -3.572 -7.820 1.00 96.75 112 ARG A N 1
ATOM 860 C CA . ARG A 1 112 ? 7.444 -2.915 -6.791 1.00 96.75 112 ARG A CA 1
ATOM 861 C C . ARG A 1 112 ? 6.627 -2.559 -5.547 1.00 96.75 112 ARG A C 1
ATOM 863 O O . ARG A 1 112 ? 7.029 -2.862 -4.426 1.00 96.75 112 ARG A O 1
ATOM 870 N N . LEU A 1 113 ? 5.426 -2.008 -5.735 1.00 96.38 113 LEU A N 1
ATOM 871 C CA . LEU A 1 113 ? 4.508 -1.701 -4.636 1.00 96.38 113 LEU A CA 1
ATOM 872 C C . LEU A 1 113 ? 4.117 -2.957 -3.845 1.00 96.38 113 LEU A C 1
ATOM 874 O O . LEU A 1 113 ? 4.120 -2.940 -2.615 1.00 96.38 113 LEU A O 1
ATOM 878 N N . ILE A 1 114 ? 3.805 -4.053 -4.540 1.00 96.38 114 ILE A N 1
ATOM 879 C CA . ILE A 1 114 ? 3.487 -5.338 -3.907 1.00 96.38 114 ILE A CA 1
ATOM 880 C C . ILE A 1 114 ? 4.660 -5.815 -3.041 1.00 96.38 114 ILE A C 1
ATOM 882 O O . ILE A 1 114 ? 4.439 -6.258 -1.913 1.00 96.38 114 ILE A O 1
ATOM 886 N N . GLU A 1 115 ? 5.893 -5.707 -3.538 1.00 97.00 115 GLU A N 1
ATOM 887 C CA . GLU A 1 115 ? 7.095 -6.094 -2.795 1.00 97.00 115 GLU A CA 1
ATOM 888 C C . GLU A 1 115 ? 7.269 -5.274 -1.510 1.00 97.00 115 GLU A C 1
ATOM 890 O O . GLU A 1 115 ? 7.399 -5.858 -0.431 1.00 97.00 115 GLU A O 1
ATOM 895 N N . ILE A 1 116 ? 7.167 -3.942 -1.592 1.00 95.81 116 ILE A N 1
ATOM 896 C CA . ILE A 1 116 ? 7.210 -3.054 -0.416 1.00 95.81 116 ILE A CA 1
ATOM 897 C C . ILE A 1 116 ? 6.114 -3.441 0.584 1.00 95.81 116 ILE A C 1
ATOM 899 O O . ILE A 1 116 ? 6.351 -3.514 1.794 1.00 95.81 116 ILE A O 1
ATOM 903 N N . CYS A 1 117 ? 4.904 -3.733 0.102 1.00 95.69 117 CYS A N 1
ATOM 904 C CA . CYS A 1 117 ? 3.809 -4.129 0.976 1.00 95.69 117 CYS A CA 1
ATOM 905 C C . CYS A 1 117 ? 4.064 -5.471 1.677 1.00 95.69 117 CYS A C 1
ATOM 907 O O . CYS A 1 117 ? 3.785 -5.573 2.872 1.00 95.69 117 CYS A O 1
ATOM 909 N N . TYR A 1 118 ? 4.645 -6.470 1.006 1.00 96.12 118 TYR A N 1
ATOM 910 C CA . TYR A 1 118 ? 5.068 -7.702 1.682 1.00 96.12 118 TYR A CA 1
ATOM 911 C C . TYR A 1 118 ? 6.133 -7.425 2.746 1.00 96.12 118 TYR A C 1
ATOM 913 O O . TYR A 1 118 ? 6.012 -7.921 3.867 1.00 96.12 118 TYR A O 1
ATOM 921 N N . GLN A 1 119 ? 7.145 -6.618 2.419 1.00 95.00 119 GLN A N 1
ATOM 922 C CA . GLN A 1 119 ? 8.255 -6.300 3.323 1.00 95.00 119 GLN A CA 1
ATOM 923 C C . GLN A 1 119 ? 7.773 -5.633 4.620 1.00 95.00 119 GLN A C 1
ATOM 925 O O . GLN A 1 119 ? 8.231 -5.991 5.706 1.00 95.00 119 GLN A O 1
ATOM 930 N N . HIS A 1 120 ? 6.805 -4.717 4.527 1.00 93.75 120 HIS A N 1
ATOM 931 C CA . HIS A 1 120 ? 6.284 -3.962 5.676 1.00 93.75 120 HIS A CA 1
ATOM 932 C C . HIS A 1 120 ? 4.958 -4.494 6.232 1.00 93.75 120 HIS A C 1
ATOM 934 O O . HIS A 1 120 ? 4.346 -3.848 7.082 1.00 93.75 120 HIS A O 1
ATOM 940 N N . SER A 1 121 ? 4.509 -5.677 5.788 1.00 93.38 121 SER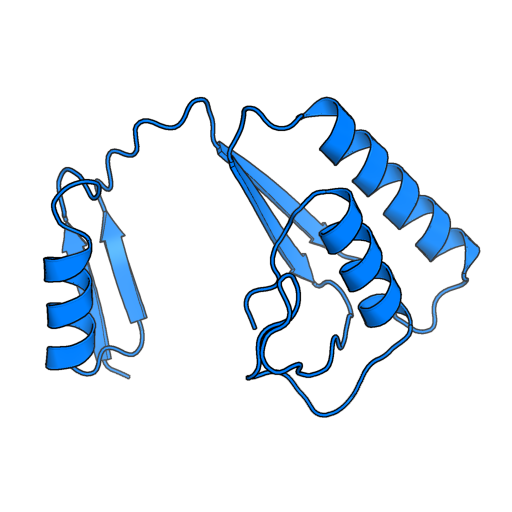 A N 1
ATOM 941 C CA . SER A 1 121 ? 3.220 -6.273 6.187 1.00 93.38 121 SER A CA 1
ATOM 942 C C . SER A 1 121 ? 2.020 -5.333 5.970 1.00 93.38 121 SER A C 1
ATOM 944 O O . SER A 1 121 ? 1.102 -5.265 6.791 1.00 93.38 121 SER A O 1
ATOM 946 N N . LEU A 1 122 ? 2.041 -4.585 4.866 1.00 94.12 122 LEU A N 1
ATOM 947 C CA . LEU A 1 122 ? 0.963 -3.698 4.435 1.00 94.12 122 LEU A CA 1
ATOM 948 C C . LEU A 1 122 ? -0.001 -4.437 3.506 1.00 94.12 122 LEU A C 1
ATOM 950 O O . LEU A 1 122 ? 0.353 -5.422 2.865 1.00 94.12 122 LEU A O 1
ATOM 954 N N . GLN A 1 123 ? -1.228 -3.932 3.413 1.00 94.69 123 GLN A N 1
ATOM 955 C CA . GLN A 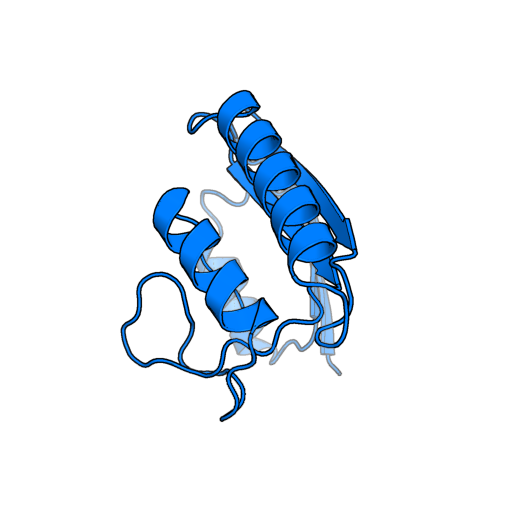1 123 ? -2.244 -4.470 2.514 1.00 94.69 123 GLN A CA 1
ATOM 956 C C . GLN A 1 123 ? -2.706 -3.399 1.542 1.00 94.69 123 GLN A C 1
ATOM 958 O O . GLN A 1 123 ? -3.013 -2.278 1.952 1.00 94.69 123 GLN A O 1
ATOM 963 N N . ILE A 1 124 ? -2.829 -3.778 0.278 1.00 93.62 124 ILE A N 1
ATOM 964 C CA . ILE A 1 124 ? -3.438 -2.950 -0.750 1.00 93.62 124 ILE A CA 1
ATOM 965 C C . ILE A 1 124 ? -4.955 -3.114 -0.642 1.00 93.62 124 ILE A C 1
ATOM 967 O O . ILE A 1 124 ? -5.484 -4.221 -0.508 1.00 93.62 124 ILE A O 1
ATOM 971 N N . LYS A 1 125 ? -5.654 -1.981 -0.635 1.00 89.00 125 LYS A N 1
ATOM 972 C CA . LYS A 1 125 ? -7.115 -1.911 -0.639 1.00 89.00 125 LYS A CA 1
ATOM 973 C C . LYS A 1 125 ? -7.546 -1.288 -1.963 1.00 89.00 125 LYS A C 1
ATOM 975 O O . LYS A 1 125 ? -7.574 -0.069 -2.091 1.00 89.00 125 LYS A O 1
ATOM 980 N N . ASN A 1 126 ? -7.775 -2.168 -2.929 1.00 71.88 126 ASN A N 1
ATOM 981 C CA . ASN A 1 126 ? -8.389 -1.942 -4.233 1.00 71.88 126 ASN A CA 1
ATOM 982 C C . ASN A 1 126 ? -9.916 -2.043 -4.149 1.00 71.88 126 ASN A C 1
ATOM 984 O O . ASN A 1 126 ? -10.407 -2.854 -3.326 1.00 71.88 126 ASN A O 1
#

pLDDT: mean 89.31, std 7.77, range [59.31, 97.44]

Mean predicted aligned error: 8.28 Å

Solvent-accessible surface area (backbone atoms only — not comparable to full-atom values): 7468 Å² total; per-residue (Å²): 137,38,72,50,76,44,79,58,78,30,36,91,87,36,54,68,60,52,54,50,48,43,61,73,65,62,49,70,42,76,50,76,37,55,44,69,75,93,62,85,41,77,46,78,44,82,50,74,48,65,58,70,88,53,58,66,68,62,49,50,55,50,51,53,52,51,51,53,52,54,62,70,66,41,90,74,40,52,77,46,80,46,70,49,57,56,49,37,68,24,49,32,80,94,47,88,36,43,40,65,72,41,53,99,46,68,41,70,41,12,54,53,51,51,51,53,23,60,75,70,75,39,66,55,86,104